Protein AF-A0A662F0J3-F1 (afdb_monomer_lite)

pLDDT: mean 96.79, std 1.93, range [88.62, 98.62]

Structure (mmCIF, N/CA/C/O backbone):
data_AF-A0A662F0J3-F1
#
_entry.id   AF-A0A662F0J3-F1
#
loop_
_atom_site.group_PDB
_atom_site.id
_atom_site.type_symbol
_atom_site.label_atom_id
_atom_site.label_alt_id
_atom_site.label_comp_id
_atom_site.label_asym_id
_atom_site.label_entity_id
_atom_site.label_seq_id
_atom_site.pdbx_PDB_ins_code
_atom_site.Cartn_x
_atom_site.Cartn_y
_atom_site.Cartn_z
_atom_site.occupancy
_atom_site.B_iso_or_equiv
_atom_site.auth_seq_id
_atom_site.auth_comp_id
_atom_site.auth_asym_id
_atom_site.auth_atom_id
_atom_site.pdbx_PDB_model_num
ATOM 1 N N . MET A 1 1 ? -8.959 -11.652 -6.587 1.00 92.12 1 MET A N 1
ATOM 2 C CA . MET A 1 1 ? -7.476 -11.788 -6.484 1.00 92.12 1 MET A CA 1
ATOM 3 C C . MET A 1 1 ? -6.865 -12.795 -7.474 1.00 92.12 1 MET A C 1
ATOM 5 O O . MET A 1 1 ? -7.377 -13.895 -7.655 1.00 92.12 1 MET A O 1
ATOM 9 N N . LYS A 1 2 ? -5.737 -12.429 -8.099 1.00 93.38 2 LYS A N 1
ATOM 10 C CA . LYS A 1 2 ? -4.936 -13.215 -9.060 1.00 93.38 2 LYS A CA 1
ATOM 11 C C . LYS A 1 2 ? -4.034 -14.229 -8.343 1.00 93.38 2 LYS A C 1
ATOM 13 O O . LYS A 1 2 ? -3.375 -13.898 -7.362 1.00 93.38 2 LYS A O 1
ATOM 18 N N . LYS A 1 3 ? -3.950 -15.453 -8.878 1.00 92.69 3 LYS A N 1
ATOM 19 C CA . LYS A 1 3 ? -3.057 -16.509 -8.373 1.00 92.69 3 LYS A CA 1
ATOM 20 C C . LYS A 1 3 ? -1.584 -16.143 -8.597 1.00 92.69 3 LYS A C 1
ATOM 22 O O . LYS A 1 3 ? -1.213 -15.675 -9.673 1.00 92.69 3 LYS A O 1
ATOM 27 N N . VAL A 1 4 ? -0.743 -16.394 -7.595 1.00 94.38 4 VAL A N 1
ATOM 28 C CA . VAL A 1 4 ? 0.710 -16.195 -7.695 1.00 94.38 4 VAL A CA 1
ATOM 29 C C . VAL A 1 4 ? 1.332 -17.303 -8.546 1.00 94.38 4 VAL A C 1
ATOM 31 O O . VAL A 1 4 ? 1.194 -18.488 -8.245 1.00 94.38 4 VAL A O 1
ATOM 34 N N . GLU A 1 5 ? 2.049 -16.903 -9.592 1.00 96.44 5 GLU A N 1
ATOM 35 C CA . GLU A 1 5 ? 2.919 -17.772 -10.387 1.00 96.44 5 GLU A CA 1
ATOM 36 C C . GLU A 1 5 ? 4.377 -17.518 -9.999 1.00 96.44 5 GLU A C 1
ATOM 38 O O . GLU A 1 5 ? 4.773 -16.372 -9.782 1.00 96.44 5 GLU A O 1
ATOM 43 N N . TRP A 1 6 ? 5.197 -18.565 -9.938 1.00 96.25 6 TRP A N 1
ATOM 44 C CA . TRP A 1 6 ? 6.600 -18.471 -9.532 1.00 96.25 6 TRP A CA 1
ATOM 45 C C . TRP A 1 6 ? 7.530 -18.602 -10.739 1.00 96.25 6 TRP A C 1
ATOM 47 O O . TRP A 1 6 ? 7.386 -19.518 -11.541 1.00 96.25 6 TRP A O 1
ATOM 57 N N . VAL A 1 7 ? 8.507 -17.698 -10.857 1.00 94.50 7 VAL A N 1
ATOM 58 C CA . VAL A 1 7 ? 9.612 -17.828 -11.829 1.00 94.50 7 VAL A CA 1
ATOM 59 C C . VAL A 1 7 ? 10.769 -18.608 -11.208 1.00 94.50 7 VAL A C 1
ATOM 61 O O . VAL A 1 7 ? 11.464 -19.355 -11.886 1.00 94.50 7 VAL A O 1
ATOM 64 N N . THR A 1 8 ? 10.990 -18.416 -9.908 1.00 93.62 8 THR A N 1
ATOM 65 C CA . THR A 1 8 ? 11.916 -19.198 -9.081 1.00 93.62 8 THR A CA 1
ATOM 66 C C . THR A 1 8 ? 11.271 -19.426 -7.709 1.00 93.62 8 THR A C 1
ATOM 68 O O . THR A 1 8 ? 10.315 -18.717 -7.384 1.00 93.62 8 THR A O 1
ATOM 71 N N . PRO A 1 9 ? 11.802 -20.322 -6.853 1.00 93.25 9 PRO A N 1
ATOM 72 C CA . PRO A 1 9 ? 11.241 -20.559 -5.516 1.00 93.25 9 PRO A CA 1
ATOM 73 C C . PRO A 1 9 ? 11.133 -19.310 -4.622 1.00 93.25 9 PRO A C 1
ATOM 75 O O . PRO A 1 9 ? 10.375 -19.309 -3.664 1.00 93.25 9 PRO A O 1
ATOM 78 N N . ASN A 1 10 ? 11.877 -18.242 -4.938 1.00 90.25 10 ASN A N 1
ATOM 79 C CA . ASN A 1 10 ? 11.946 -17.010 -4.145 1.00 90.25 10 ASN A CA 1
ATOM 80 C C . ASN A 1 10 ? 11.453 -15.764 -4.903 1.00 90.25 10 ASN A C 1
ATOM 82 O O . ASN A 1 10 ? 11.655 -14.639 -4.434 1.00 90.25 10 ASN A O 1
ATOM 86 N N . ARG A 1 11 ? 10.893 -15.934 -6.109 1.00 93.56 11 ARG A N 1
ATOM 87 C CA . ARG A 1 11 ? 10.494 -14.814 -6.968 1.00 93.56 11 ARG A CA 1
ATOM 88 C C . ARG A 1 11 ? 9.247 -15.130 -7.778 1.00 93.56 11 ARG A C 1
ATOM 90 O O . ARG A 1 11 ? 9.282 -15.966 -8.686 1.00 93.56 11 ARG A O 1
ATOM 97 N N . MET A 1 12 ? 8.176 -14.403 -7.490 1.00 96.25 12 MET A N 1
ATOM 98 C CA . MET A 1 12 ? 6.957 -14.443 -8.278 1.00 96.25 12 MET A CA 1
ATOM 99 C C . MET A 1 12 ? 7.170 -13.847 -9.672 1.00 96.25 12 MET A C 1
ATOM 101 O O . MET A 1 12 ? 8.050 -13.012 -9.905 1.00 96.25 12 MET A O 1
ATOM 105 N N . LYS A 1 13 ? 6.314 -14.242 -10.604 1.00 96.25 13 LYS A N 1
ATOM 106 C CA . LYS A 1 13 ? 6.149 -13.576 -11.887 1.00 96.25 13 LYS A CA 1
ATOM 107 C C . LYS A 1 13 ? 5.345 -12.298 -11.662 1.00 96.25 13 LYS A C 1
ATOM 109 O O . LYS A 1 13 ? 4.189 -12.349 -11.260 1.00 96.25 13 LYS A O 1
ATOM 114 N N . PHE A 1 14 ? 5.974 -11.151 -11.902 1.00 97.38 14 PHE A N 1
ATOM 1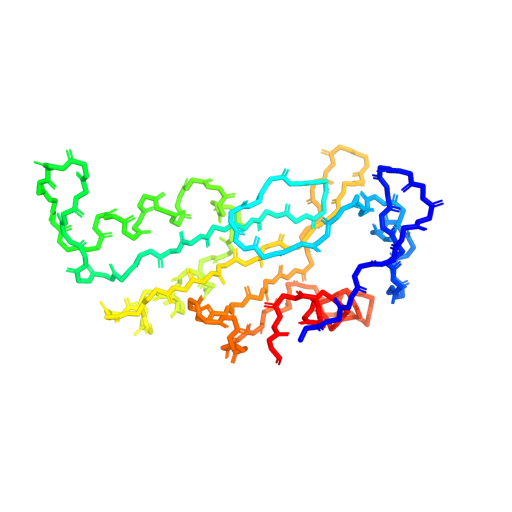15 C CA . PHE A 1 14 ? 5.347 -9.836 -11.783 1.00 97.38 14 PHE A CA 1
ATOM 116 C C . PHE A 1 14 ? 5.584 -9.030 -13.064 1.00 97.38 14 PHE A C 1
ATOM 118 O O . PHE A 1 14 ? 6.732 -8.825 -13.470 1.00 97.38 14 PHE A O 1
ATOM 125 N N . GLU A 1 15 ? 4.507 -8.581 -13.708 1.00 95.81 15 GLU A N 1
ATOM 126 C CA . GLU A 1 15 ? 4.533 -8.052 -15.077 1.00 95.81 15 GLU A CA 1
ATOM 127 C C . GLU A 1 15 ? 3.966 -6.628 -15.147 1.00 95.81 15 GLU A C 1
ATOM 129 O O . GLU A 1 15 ? 2.831 -6.403 -15.549 1.00 95.81 15 GLU A O 1
ATOM 134 N N . SER A 1 16 ? 4.789 -5.641 -14.783 1.00 97.69 16 SER A N 1
ATOM 135 C CA . SER A 1 16 ? 4.521 -4.218 -15.052 1.00 97.69 16 SER A CA 1
ATOM 136 C C . SER A 1 16 ? 5.441 -3.657 -16.145 1.00 97.69 16 SER A C 1
ATOM 138 O O . SER A 1 16 ? 6.416 -4.297 -16.553 1.00 97.69 16 SER A O 1
ATOM 140 N N . LEU A 1 17 ? 5.222 -2.408 -16.568 1.00 98.12 17 LEU A N 1
ATOM 141 C CA . LEU A 1 17 ? 6.131 -1.699 -17.483 1.00 98.12 17 LEU A CA 1
ATOM 142 C C . LEU A 1 17 ? 7.474 -1.321 -16.817 1.00 98.12 17 LEU A C 1
ATOM 144 O O . LEU A 1 17 ? 8.395 -0.837 -17.485 1.00 98.12 17 LEU A O 1
ATOM 148 N N . HIS A 1 18 ? 7.613 -1.502 -15.498 1.00 97.81 18 HIS A N 1
ATOM 149 C CA . HIS A 1 18 ? 8.785 -1.092 -14.729 1.00 97.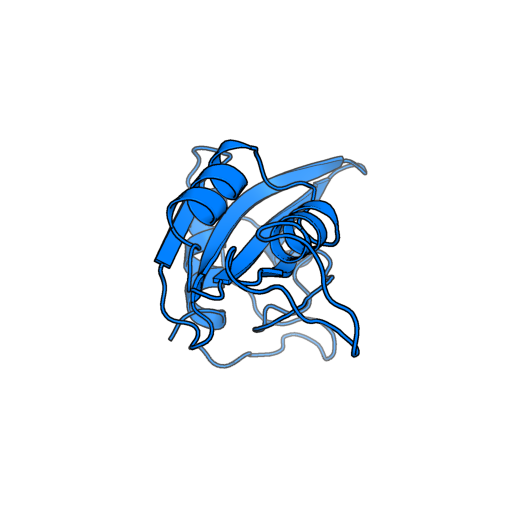81 18 HIS A CA 1
ATOM 150 C C . HIS A 1 18 ? 9.752 -2.258 -14.459 1.00 97.81 18 HIS A C 1
ATOM 152 O O . HIS A 1 18 ? 9.758 -2.867 -13.390 1.00 97.81 18 HIS A O 1
ATOM 158 N N . LYS A 1 19 ? 10.658 -2.521 -15.410 1.00 96.81 19 LYS A N 1
ATOM 159 C CA . LYS A 1 19 ? 11.606 -3.657 -15.370 1.00 96.81 19 LYS A CA 1
ATOM 160 C C . LYS A 1 19 ? 12.373 -3.812 -14.047 1.00 96.81 19 LYS A C 1
ATOM 162 O O . LYS A 1 19 ? 12.502 -4.927 -13.547 1.00 96.81 19 LYS A O 1
ATOM 167 N N . SER A 1 20 ? 12.862 -2.717 -13.456 1.00 96.69 20 SER A N 1
ATOM 168 C CA . SER A 1 20 ? 13.602 -2.779 -12.183 1.00 96.69 20 SER A CA 1
ATOM 169 C C . SER A 1 20 ? 12.726 -3.196 -11.004 1.00 96.69 20 SER A C 1
ATOM 171 O O . SER A 1 20 ? 13.218 -3.869 -10.107 1.00 96.69 20 SER A O 1
ATOM 173 N N . PHE A 1 21 ? 11.442 -2.826 -11.024 1.00 97.69 21 PHE A N 1
ATOM 174 C CA . PHE A 1 21 ? 10.492 -3.214 -9.981 1.00 97.69 21 PHE A CA 1
ATOM 175 C C . PHE A 1 21 ? 10.207 -4.709 -10.127 1.00 97.69 21 PHE A C 1
ATOM 177 O O . PHE A 1 21 ? 10.498 -5.464 -9.209 1.00 97.69 21 PHE A O 1
ATOM 184 N N . ASN A 1 22 ? 9.829 -5.155 -11.334 1.00 97.50 22 ASN A N 1
ATOM 185 C CA . ASN A 1 22 ? 9.585 -6.571 -11.645 1.00 97.50 22 ASN A CA 1
ATOM 186 C C . ASN A 1 22 ? 10.762 -7.480 -11.246 1.00 97.50 22 ASN A C 1
ATOM 188 O O . ASN A 1 22 ? 10.564 -8.588 -10.757 1.00 97.50 22 ASN A O 1
ATOM 192 N N . LYS A 1 23 ? 12.009 -7.030 -11.456 1.00 96.25 23 LYS A N 1
ATOM 193 C CA . LYS A 1 23 ? 13.207 -7.792 -11.067 1.00 96.25 23 LYS A CA 1
ATOM 194 C C . LYS A 1 23 ? 13.361 -7.908 -9.544 1.00 96.25 23 LYS A C 1
ATOM 196 O O . LYS A 1 23 ? 13.869 -8.923 -9.078 1.00 96.25 23 LYS A O 1
ATOM 201 N N . GLN A 1 24 ? 12.978 -6.874 -8.795 1.00 96.94 24 GLN A N 1
ATOM 202 C CA . GLN A 1 24 ? 13.131 -6.807 -7.339 1.00 96.94 24 GLN A CA 1
ATOM 203 C C . GLN A 1 24 ? 11.951 -7.420 -6.576 1.00 96.94 24 GLN A C 1
ATOM 205 O O . GLN A 1 24 ? 12.125 -7.780 -5.412 1.00 96.94 24 GLN A O 1
ATOM 210 N N . THR A 1 25 ? 10.776 -7.550 -7.191 1.00 97.62 25 THR A N 1
ATOM 211 C CA . THR A 1 25 ? 9.586 -8.123 -6.553 1.00 97.62 25 THR A CA 1
ATOM 212 C C . THR A 1 25 ? 9.786 -9.603 -6.252 1.00 97.62 25 THR A C 1
ATOM 214 O O . THR A 1 25 ? 9.951 -10.403 -7.167 1.00 97.62 25 THR A O 1
ATOM 217 N N . LYS A 1 26 ? 9.763 -9.969 -4.965 1.00 96.06 26 LYS A N 1
ATOM 218 C CA . LYS A 1 26 ? 9.838 -11.369 -4.515 1.00 96.06 26 LYS A CA 1
ATOM 219 C C . LYS A 1 26 ? 8.458 -12.009 -4.424 1.00 96.06 26 LYS A C 1
ATOM 221 O O . LYS A 1 26 ? 8.233 -13.059 -5.010 1.00 96.06 26 LYS A O 1
ATOM 226 N N . CYS A 1 27 ? 7.553 -11.357 -3.706 1.00 95.62 27 CYS A N 1
ATOM 227 C CA . CYS A 1 27 ? 6.171 -11.769 -3.519 1.00 95.62 27 CYS A CA 1
ATOM 228 C C . CYS A 1 27 ? 5.337 -10.517 -3.225 1.00 95.62 27 CYS A C 1
ATOM 230 O O . CYS A 1 27 ? 5.815 -9.612 -2.538 1.00 95.62 27 CYS A O 1
ATOM 232 N N . ILE A 1 28 ? 4.126 -10.475 -3.766 1.00 96.44 28 ILE A N 1
ATOM 233 C CA . ILE A 1 28 ? 3.063 -9.540 -3.421 1.00 96.44 28 ILE A CA 1
ATOM 234 C C . ILE A 1 28 ? 1.932 -10.417 -2.895 1.00 96.44 28 ILE A C 1
ATOM 236 O O . ILE A 1 28 ? 1.467 -11.303 -3.612 1.00 96.44 28 ILE A O 1
ATOM 240 N N . SER A 1 29 ? 1.533 -10.196 -1.649 1.00 94.62 29 SER A N 1
ATOM 241 C CA . SER A 1 29 ? 0.449 -10.929 -0.993 1.00 94.62 29 SER A CA 1
ATOM 242 C C . SER A 1 29 ? -0.481 -9.946 -0.279 1.00 94.62 29 SER A C 1
ATOM 244 O O . SER A 1 29 ? -0.373 -8.733 -0.471 1.00 94.62 29 SER A O 1
ATOM 246 N N . VAL A 1 30 ? -1.367 -10.456 0.567 1.00 95.62 30 VAL A N 1
ATOM 247 C CA . VAL A 1 30 ? -2.225 -9.678 1.462 1.00 95.62 30 VAL A CA 1
ATOM 248 C C . VAL A 1 30 ? -1.656 -9.578 2.882 1.00 95.62 30 VAL A C 1
ATOM 250 O O . VAL A 1 30 ? -0.770 -10.342 3.269 1.00 95.62 30 VAL A O 1
ATOM 253 N N . GLY A 1 31 ? -2.169 -8.624 3.662 1.00 92.50 31 GLY A N 1
ATOM 254 C CA . GLY A 1 31 ? -1.853 -8.450 5.084 1.00 92.50 31 GLY A CA 1
ATOM 255 C C . GLY A 1 31 ? -0.534 -7.720 5.352 1.00 92.50 31 GLY A C 1
ATOM 256 O O . GLY A 1 31 ? -0.011 -7.033 4.472 1.00 92.50 31 GLY A O 1
ATOM 257 N N . ASN A 1 32 ? 0.002 -7.852 6.571 1.00 94.62 32 ASN A N 1
ATOM 258 C CA . ASN A 1 32 ? 1.242 -7.187 6.992 1.00 94.62 32 ASN A CA 1
ATOM 259 C C . ASN A 1 32 ? 2.458 -7.749 6.247 1.00 94.62 32 ASN A C 1
ATOM 261 O O . ASN A 1 32 ? 2.760 -8.937 6.357 1.00 94.62 32 ASN A O 1
ATOM 265 N N . GLN A 1 33 ? 3.185 -6.902 5.516 1.00 94.62 33 GLN A N 1
ATOM 266 C CA . GLN A 1 33 ? 4.356 -7.324 4.745 1.00 94.62 33 GLN A CA 1
ATOM 267 C C . GLN A 1 33 ? 5.515 -6.349 4.889 1.00 94.62 33 GLN A C 1
ATOM 269 O O . GLN A 1 33 ? 5.346 -5.131 4.870 1.00 94.62 33 GLN A O 1
ATOM 274 N N . ILE A 1 34 ? 6.721 -6.912 4.937 1.00 95.56 34 ILE A N 1
ATOM 275 C CA . ILE A 1 34 ? 7.974 -6.194 4.728 1.00 95.56 34 ILE A CA 1
ATOM 276 C C . ILE A 1 34 ? 8.740 -6.942 3.641 1.00 95.56 34 ILE A C 1
ATOM 278 O O . ILE A 1 34 ? 9.339 -7.988 3.884 1.00 95.56 34 ILE A O 1
ATOM 282 N N . ALA A 1 35 ? 8.696 -6.418 2.420 1.00 94.50 35 ALA A N 1
ATOM 283 C CA . ALA A 1 35 ? 9.340 -7.012 1.257 1.00 94.50 35 ALA A CA 1
ATOM 284 C C . ALA A 1 35 ? 10.232 -5.996 0.527 1.00 94.50 35 ALA A C 1
ATOM 286 O O . ALA A 1 35 ? 10.317 -4.817 0.866 1.00 94.50 35 ALA A O 1
ATOM 287 N N . SER A 1 36 ? 10.921 -6.462 -0.514 1.00 94.69 36 SER A N 1
ATOM 288 C CA . SER A 1 36 ? 11.844 -5.650 -1.316 1.00 94.69 36 SER A CA 1
ATOM 289 C C . SER A 1 36 ? 11.161 -4.556 -2.139 1.00 94.69 36 SER A C 1
ATOM 291 O O . SER A 1 36 ? 11.829 -3.592 -2.510 1.00 94.69 36 SER A O 1
ATOM 293 N N . THR A 1 37 ? 9.867 -4.707 -2.441 1.00 97.81 37 THR A N 1
ATOM 294 C CA . THR A 1 37 ? 9.110 -3.769 -3.288 1.00 97.81 37 THR A CA 1
ATOM 295 C C . THR A 1 37 ? 7.763 -3.330 -2.718 1.00 97.81 37 THR A C 1
ATOM 297 O O . THR A 1 37 ? 7.081 -2.500 -3.320 1.00 97.81 37 THR A O 1
ATOM 300 N N . VAL A 1 38 ? 7.365 -3.888 -1.576 1.00 97.88 38 VAL A N 1
ATOM 301 C CA . VAL A 1 38 ? 6.131 -3.536 -0.876 1.00 97.88 38 VAL A CA 1
ATOM 302 C C . VAL A 1 38 ? 6.375 -3.560 0.626 1.00 97.88 38 VAL A C 1
ATOM 304 O O . VAL A 1 38 ? 7.078 -4.433 1.134 1.00 97.88 38 VAL A O 1
ATOM 307 N N . VAL A 1 39 ? 5.802 -2.590 1.325 1.00 98.00 39 VAL A N 1
ATOM 308 C CA . VAL A 1 39 ? 5.503 -2.716 2.751 1.00 98.00 39 VAL A CA 1
ATOM 309 C C . VAL A 1 39 ? 4.011 -2.510 2.927 1.00 98.00 39 VAL A C 1
ATOM 311 O O . VAL A 1 39 ? 3.430 -1.678 2.231 1.00 98.00 39 VAL A O 1
ATOM 314 N N . SER A 1 40 ? 3.389 -3.254 3.827 1.00 98.00 40 SER A N 1
ATOM 315 C CA . SER A 1 40 ? 1.973 -3.086 4.124 1.00 98.00 40 SER A CA 1
ATOM 316 C C . SER A 1 40 ? 1.669 -3.328 5.584 1.00 98.00 40 SER A C 1
ATOM 318 O O . SER A 1 40 ? 2.355 -4.111 6.243 1.00 98.00 40 SER A O 1
ATOM 320 N N . SER A 1 41 ? 0.643 -2.638 6.073 1.00 98.00 41 SER A N 1
ATOM 321 C CA . SER A 1 41 ? 0.143 -2.791 7.433 1.00 98.00 41 SER A CA 1
ATOM 322 C C . SER A 1 41 ? -1.376 -2.727 7.456 1.00 98.00 41 SER A C 1
ATOM 324 O O . SER A 1 41 ? -1.955 -1.891 6.756 1.00 98.00 41 SER A O 1
ATOM 326 N N . TYR A 1 42 ? -1.998 -3.556 8.292 1.00 98.12 42 TYR A N 1
ATOM 327 C CA . TYR A 1 42 ? -3.314 -3.263 8.847 1.00 98.12 42 TYR A CA 1
ATOM 328 C C . TYR A 1 42 ? -3.219 -1.973 9.657 1.00 98.12 42 TYR A C 1
ATOM 330 O O . TYR A 1 42 ? -2.247 -1.766 10.389 1.00 98.12 42 TYR A O 1
ATOM 338 N N . ILE A 1 43 ? -4.209 -1.112 9.475 1.00 98.38 43 ILE A N 1
ATOM 339 C CA . ILE A 1 43 ? -4.374 0.156 10.163 1.00 98.38 43 ILE A CA 1
ATOM 340 C C . ILE A 1 43 ? -5.713 0.092 10.871 1.00 98.38 43 ILE A C 1
ATOM 342 O O . ILE A 1 43 ? -6.755 -0.034 10.218 1.00 98.38 43 ILE A O 1
ATOM 346 N N . ARG A 1 44 ? -5.670 0.145 12.198 1.00 98.38 44 ARG A N 1
ATOM 347 C CA . ARG A 1 44 ? -6.862 0.029 13.029 1.00 98.38 44 ARG A CA 1
ATOM 348 C C . ARG A 1 44 ? -7.802 1.227 12.871 1.00 98.38 44 ARG A C 1
ATOM 350 O O . ARG A 1 44 ? -7.351 2.326 12.510 1.00 98.38 44 ARG A O 1
ATOM 357 N N . PRO A 1 45 ? -9.101 1.039 13.162 1.00 98.31 45 PRO A N 1
ATOM 358 C CA . PRO A 1 45 ? -10.041 2.136 13.285 1.00 98.31 45 PRO A CA 1
ATOM 359 C C . PRO A 1 45 ? -9.576 3.175 14.307 1.00 98.31 45 PRO A C 1
ATOM 361 O O . PRO A 1 45 ? -8.968 2.840 15.322 1.00 98.31 45 PRO A O 1
ATOM 364 N N . TYR A 1 46 ? -9.938 4.436 14.090 1.00 98.44 46 TYR A N 1
ATOM 365 C CA . TYR A 1 46 ? -9.718 5.503 15.068 1.00 98.44 46 TYR A CA 1
ATOM 366 C C . TYR A 1 46 ? -10.403 5.193 16.410 1.00 98.44 46 TYR A C 1
ATOM 368 O O . TYR A 1 46 ? -9.842 5.459 17.469 1.00 98.44 46 TYR A O 1
ATOM 376 N N . SER A 1 47 ? -11.598 4.597 16.367 1.00 98.25 47 SER A N 1
ATOM 377 C CA . SER A 1 47 ? -12.384 4.232 17.549 1.00 98.25 47 SER A CA 1
ATOM 378 C C . SER A 1 47 ? -11.812 3.053 18.347 1.00 98.25 47 SER A C 1
ATOM 380 O O . SER A 1 47 ? -12.329 2.737 19.418 1.00 98.25 47 SER A O 1
ATOM 382 N N . GLU A 1 48 ? -10.801 2.345 17.832 1.00 98.19 48 GLU A N 1
ATOM 383 C CA . GLU A 1 48 ? -10.201 1.222 18.548 1.00 98.19 48 GLU A CA 1
ATOM 384 C C . GLU A 1 48 ? -9.299 1.738 19.673 1.00 98.19 48 GLU A C 1
ATOM 386 O O . GLU A 1 48 ? -8.342 2.480 19.447 1.00 98.19 48 GLU A O 1
ATOM 391 N N . THR A 1 49 ? -9.616 1.336 20.903 1.00 98.31 49 THR A N 1
ATOM 392 C CA . THR A 1 49 ? -8.962 1.827 22.125 1.00 98.31 49 THR A CA 1
ATOM 393 C C . THR A 1 49 ? -8.329 0.717 22.954 1.00 98.31 49 THR A C 1
ATOM 395 O O . THR A 1 49 ? -7.615 1.009 23.907 1.00 98.31 49 THR A O 1
ATOM 398 N N . GLU A 1 50 ? -8.540 -0.553 22.612 1.00 97.88 50 GLU A N 1
ATOM 399 C CA . GLU A 1 50 ? -8.059 -1.690 23.395 1.00 97.88 50 GLU A CA 1
ATOM 400 C C . GLU A 1 50 ? -7.083 -2.542 22.586 1.00 97.88 50 GLU A C 1
ATOM 402 O O . GLU A 1 50 ? -7.377 -2.961 21.473 1.00 97.88 50 GLU A O 1
ATOM 407 N N . CYS A 1 51 ? -5.905 -2.817 23.145 1.00 96.44 51 CYS A N 1
ATOM 408 C CA . CYS A 1 51 ? -4.920 -3.703 22.530 1.00 96.44 51 CYS A CA 1
ATOM 409 C C . CYS A 1 51 ? -4.098 -4.404 23.615 1.00 96.44 51 CYS A C 1
ATOM 411 O O . CYS A 1 51 ? -3.618 -3.758 24.545 1.00 96.44 51 CYS A O 1
ATOM 413 N N . ASN A 1 52 ? -3.930 -5.728 23.505 1.00 95.56 52 ASN A N 1
ATOM 414 C CA . ASN A 1 52 ? -3.146 -6.548 24.443 1.00 95.56 52 ASN A CA 1
ATOM 415 C C . ASN A 1 52 ? -3.522 -6.342 25.928 1.00 95.56 52 ASN A C 1
ATOM 417 O O . ASN A 1 52 ? -2.654 -6.310 26.798 1.00 95.56 52 ASN A O 1
ATOM 421 N N . GLY A 1 53 ? -4.817 -6.174 26.220 1.00 96.50 53 GLY A N 1
ATOM 422 C CA . GLY A 1 53 ? -5.325 -5.969 27.583 1.00 96.50 53 GLY A CA 1
ATOM 423 C C . GLY A 1 53 ? -5.098 -4.565 28.159 1.00 96.50 53 GLY A C 1
ATOM 424 O O . GLY A 1 53 ? -5.367 -4.346 29.337 1.00 96.50 53 GLY A O 1
ATOM 425 N N . GLN A 1 54 ? -4.615 -3.615 27.355 1.00 97.31 54 GLN A N 1
ATOM 426 C CA . GLN A 1 54 ? -4.440 -2.215 27.742 1.00 97.31 54 GLN A CA 1
ATOM 427 C C . GLN A 1 54 ? -5.431 -1.309 27.009 1.00 97.31 54 GLN A C 1
ATOM 429 O O . GLN A 1 54 ? -5.801 -1.586 25.866 1.00 97.31 54 GLN A O 1
ATOM 434 N N . LYS A 1 55 ? -5.832 -0.215 27.671 1.00 98.25 55 LYS A N 1
ATOM 435 C CA . LYS A 1 55 ? -6.671 0.853 27.110 1.00 98.25 55 LYS A CA 1
ATOM 436 C C . LYS A 1 55 ? -5.820 2.054 26.713 1.00 98.25 55 LYS A C 1
ATOM 438 O O . LYS A 1 55 ? -4.958 2.483 27.476 1.00 98.25 55 LYS A O 1
ATOM 443 N N . PHE A 1 56 ? -6.124 2.626 25.558 1.00 98.19 56 PHE A N 1
ATOM 444 C CA . PHE A 1 56 ? -5.476 3.791 24.970 1.00 98.19 56 PHE A CA 1
ATOM 445 C C . PHE A 1 56 ? -6.527 4.827 24.545 1.00 98.19 56 PHE A C 1
ATOM 447 O O . PHE A 1 56 ? -7.687 4.468 24.338 1.00 98.19 56 PHE A O 1
ATOM 454 N N . PRO A 1 57 ? -6.154 6.110 24.394 1.00 98.38 57 PRO A N 1
ATOM 455 C CA . PRO A 1 57 ? -7.034 7.106 23.787 1.00 98.38 57 PRO A CA 1
ATOM 456 C C . PRO A 1 57 ? -7.423 6.734 22.350 1.00 98.38 57 PRO A C 1
ATOM 458 O O . PRO A 1 57 ? -6.647 6.083 21.646 1.00 98.38 57 PRO A O 1
ATOM 461 N N . GLU A 1 58 ? -8.589 7.199 21.893 1.00 98.12 58 GLU A N 1
ATOM 462 C CA . GLU A 1 58 ? -8.983 7.066 20.485 1.00 98.12 58 GLU A CA 1
ATOM 463 C C . GLU A 1 58 ? -7.902 7.641 19.556 1.00 98.12 58 GLU A C 1
ATOM 465 O O . GLU A 1 58 ? -7.243 8.641 19.856 1.00 98.12 58 GLU A O 1
ATOM 470 N N . GLY A 1 59 ? -7.681 6.966 18.432 1.00 97.81 59 GLY A N 1
ATOM 471 C CA . GLY A 1 59 ? -6.666 7.316 17.443 1.00 97.81 59 GLY A CA 1
ATOM 472 C C . GLY A 1 59 ? -5.232 6.935 17.811 1.00 97.81 59 GLY A C 1
ATOM 473 O O . GLY A 1 59 ? -4.400 6.847 16.912 1.00 97.81 59 GLY A O 1
ATOM 474 N N . TYR A 1 60 ? -4.918 6.644 19.080 1.00 98.19 60 TYR A N 1
ATOM 475 C CA . TYR A 1 60 ? -3.553 6.279 19.484 1.00 98.19 60 TYR A CA 1
ATOM 476 C C . TYR A 1 60 ? -3.054 5.037 18.732 1.00 98.19 60 TYR A C 1
ATOM 478 O O . TYR A 1 60 ? -1.969 5.041 18.153 1.00 98.19 60 TYR A O 1
ATOM 486 N N . LEU A 1 61 ? -3.880 3.989 18.694 1.00 98.25 61 LEU A N 1
ATOM 487 C CA . LEU A 1 61 ? -3.557 2.724 18.037 1.00 98.25 61 LEU A CA 1
ATOM 488 C C . LEU A 1 61 ? -3.403 2.884 16.516 1.00 98.25 61 LEU A C 1
ATOM 490 O O . LEU A 1 61 ? -2.436 2.382 15.941 1.00 98.25 61 LEU A O 1
ATOM 494 N N . GLN A 1 62 ? -4.292 3.657 15.889 1.00 98.12 62 GLN A N 1
ATOM 495 C CA . GLN A 1 62 ? -4.207 3.999 14.469 1.00 98.12 62 GLN A CA 1
ATOM 496 C C . GLN A 1 62 ? -2.905 4.753 14.140 1.00 98.12 62 GLN A C 1
ATOM 498 O O . GLN A 1 62 ? -2.235 4.441 13.153 1.00 98.12 62 GLN A O 1
ATOM 503 N N . GLU A 1 63 ? -2.500 5.714 14.974 1.00 97.88 63 GLU A N 1
ATOM 504 C CA . GLU A 1 63 ? -1.244 6.445 14.785 1.00 97.88 63 GLU A CA 1
ATOM 505 C C . GLU A 1 63 ? -0.012 5.557 14.969 1.00 97.88 63 GLU A C 1
ATOM 507 O O . GLU A 1 63 ? 0.970 5.719 14.238 1.00 97.88 63 GLU A O 1
ATOM 512 N N . CYS A 1 64 ? -0.042 4.598 15.897 1.00 97.12 64 CYS A N 1
ATOM 513 C CA . CYS A 1 64 ? 1.023 3.604 16.014 1.00 97.12 64 CYS A CA 1
ATOM 514 C C . CYS A 1 64 ? 1.189 2.817 14.707 1.00 97.12 64 CYS A C 1
ATOM 516 O O . CYS A 1 64 ? 2.312 2.681 14.211 1.00 97.12 64 CYS A O 1
ATOM 518 N N . ASP A 1 65 ? 0.084 2.364 14.113 1.00 97.38 65 ASP A N 1
ATOM 519 C CA . ASP A 1 65 ? 0.106 1.594 12.867 1.00 97.38 65 ASP A CA 1
ATOM 520 C C . ASP A 1 65 ? 0.647 2.439 11.695 1.00 97.38 65 ASP A C 1
ATOM 522 O O . ASP A 1 65 ? 1.538 2.005 10.953 1.00 97.38 65 ASP A O 1
ATOM 526 N N . LEU A 1 66 ? 0.184 3.691 11.572 1.00 97.19 66 LEU A N 1
ATOM 527 C CA . LEU A 1 66 ? 0.600 4.640 10.527 1.00 97.19 66 LEU A CA 1
ATOM 528 C C . LEU A 1 66 ? 2.069 5.087 10.637 1.00 97.19 66 LEU A C 1
ATOM 530 O O . LEU A 1 66 ? 2.648 5.553 9.646 1.00 97.19 66 LEU A O 1
ATOM 534 N N . ASN A 1 67 ? 2.679 4.975 11.818 1.00 95.19 67 ASN A N 1
ATOM 535 C CA . ASN A 1 67 ? 4.044 5.439 12.087 1.00 95.19 67 ASN A CA 1
ATOM 536 C C . ASN A 1 67 ? 5.067 4.305 12.265 1.00 95.19 67 ASN A C 1
ATOM 538 O O . ASN A 1 67 ? 6.242 4.582 12.516 1.00 95.19 67 ASN A O 1
ATOM 542 N N . TRP A 1 68 ? 4.665 3.047 12.048 1.00 91.81 68 TRP A N 1
ATOM 543 C CA . TRP A 1 68 ? 5.564 1.892 12.101 1.00 91.81 68 TRP A CA 1
ATOM 544 C C . TRP A 1 68 ? 5.994 1.398 10.709 1.00 91.81 68 TRP A C 1
ATOM 546 O O . TRP A 1 68 ? 6.933 1.941 10.121 1.00 91.81 68 TRP A O 1
ATOM 556 N N . ILE A 1 69 ? 5.327 0.377 10.158 1.00 88.62 69 ILE A N 1
ATOM 557 C CA . ILE A 1 69 ? 5.721 -0.278 8.894 1.00 88.62 69 ILE A CA 1
ATOM 558 C C . ILE A 1 69 ? 5.529 0.655 7.693 1.00 88.62 69 ILE A C 1
ATOM 560 O O . ILE A 1 69 ? 6.367 0.715 6.791 1.00 88.62 69 ILE A O 1
ATOM 564 N N . VAL A 1 70 ? 4.438 1.418 7.695 1.00 91.62 70 VAL A N 1
ATOM 565 C CA . VAL A 1 70 ? 4.036 2.309 6.596 1.00 91.62 70 VAL A CA 1
ATOM 566 C C . VAL A 1 70 ? 4.401 3.772 6.860 1.00 91.62 70 VAL A C 1
ATOM 568 O O . VAL A 1 70 ? 3.843 4.677 6.244 1.00 91.62 70 VAL A O 1
ATOM 571 N N . LYS A 1 71 ? 5.374 4.027 7.746 1.00 94.31 71 LYS A N 1
ATOM 572 C CA . LYS A 1 71 ? 5.769 5.385 8.155 1.00 94.31 71 LYS A CA 1
ATOM 573 C C . LYS A 1 71 ? 6.141 6.311 6.995 1.00 94.31 71 LYS A C 1
ATOM 575 O O . LYS A 1 71 ? 5.904 7.512 7.095 1.00 94.31 71 LYS A O 1
ATOM 580 N N . ASP A 1 72 ? 6.663 5.739 5.906 1.00 95.38 72 ASP A N 1
ATOM 581 C CA . ASP A 1 72 ? 7.080 6.441 4.684 1.00 95.38 72 ASP A CA 1
ATOM 582 C C . ASP A 1 72 ? 5.894 6.866 3.790 1.00 95.38 72 ASP A C 1
ATOM 584 O O . ASP A 1 72 ? 6.104 7.447 2.722 1.00 95.38 72 ASP A O 1
ATOM 588 N N . ALA A 1 73 ? 4.650 6.551 4.172 1.00 96.62 73 ALA A N 1
ATOM 589 C CA . ALA A 1 73 ? 3.464 7.040 3.481 1.00 96.62 73 ALA A CA 1
ATOM 590 C C . ALA A 1 73 ? 3.420 8.581 3.533 1.00 96.62 73 ALA A C 1
ATOM 592 O O . ALA A 1 73 ? 3.597 9.155 4.612 1.00 96.62 73 ALA A O 1
ATOM 593 N N . PRO A 1 74 ? 3.156 9.269 2.409 1.00 96.56 74 PRO A N 1
ATOM 594 C CA . PRO A 1 74 ? 2.941 10.712 2.412 1.00 96.56 74 PRO A CA 1
ATOM 595 C C . PRO A 1 74 ? 1.784 11.127 3.329 1.00 96.56 74 PRO A C 1
ATOM 597 O O . PRO A 1 74 ? 0.816 10.380 3.469 1.00 96.56 74 PRO A O 1
ATOM 600 N N . GLY A 1 75 ? 1.857 12.344 3.884 1.00 97.25 75 GLY A N 1
ATOM 601 C CA . GLY A 1 75 ? 0.844 12.896 4.797 1.00 97.25 75 GLY A CA 1
ATOM 602 C C . GLY A 1 75 ? -0.581 12.746 4.268 1.00 97.25 75 GLY A C 1
ATOM 603 O O . GLY A 1 75 ? -1.387 12.100 4.918 1.00 97.25 75 GLY A O 1
ATOM 604 N N . TYR A 1 76 ? -0.834 13.154 3.021 1.00 97.69 76 TYR A N 1
ATOM 605 C CA . TYR A 1 76 ? -2.163 13.061 2.400 1.00 97.69 76 TYR A CA 1
ATOM 606 C C . TYR A 1 76 ? -2.730 11.631 2.295 1.00 97.69 76 TYR A C 1
ATOM 608 O O . TYR A 1 76 ? -3.941 11.453 2.228 1.00 97.69 76 TYR A O 1
ATOM 616 N N . VAL A 1 77 ? -1.880 10.596 2.271 1.00 98.19 77 VAL A N 1
ATOM 617 C CA . VAL A 1 77 ? -2.341 9.196 2.309 1.00 98.19 77 VAL A CA 1
ATOM 618 C C . VAL A 1 77 ? -2.770 8.822 3.725 1.00 98.19 77 VAL A C 1
ATOM 620 O O . VAL A 1 77 ? -3.782 8.150 3.906 1.00 98.19 77 VAL A O 1
ATOM 623 N N . LYS A 1 78 ? -2.008 9.267 4.731 1.00 98.19 78 LYS A N 1
ATOM 624 C CA . LYS A 1 78 ? -2.350 9.075 6.145 1.00 98.19 78 LYS A CA 1
ATOM 625 C C . LYS A 1 78 ? -3.611 9.859 6.512 1.00 98.19 78 LYS A C 1
ATOM 627 O O . LYS A 1 78 ? -4.470 9.322 7.197 1.00 98.19 78 LYS A O 1
ATOM 632 N N . ASP A 1 79 ? -3.750 11.078 6.003 1.00 98.00 79 ASP A N 1
ATOM 633 C CA . ASP A 1 79 ? -4.912 11.938 6.235 1.00 98.00 79 ASP A CA 1
ATOM 634 C C . ASP A 1 79 ? -6.183 11.312 5.661 1.00 98.00 79 ASP A C 1
ATOM 636 O O . ASP A 1 79 ? -7.178 11.215 6.370 1.00 98.00 79 ASP A O 1
ATOM 640 N N . TYR A 1 80 ? -6.116 10.731 4.455 1.00 98.38 80 TYR A N 1
ATOM 641 C CA . TYR A 1 80 ? -7.233 9.951 3.915 1.00 98.38 80 TYR A CA 1
ATOM 642 C C . TYR A 1 80 ? -7.671 8.827 4.867 1.00 98.38 80 TYR A C 1
ATOM 644 O O . TYR A 1 80 ? -8.865 8.623 5.080 1.00 98.38 80 TYR A O 1
ATOM 652 N N . ILE A 1 81 ? -6.720 8.099 5.462 1.00 97.94 81 ILE A N 1
ATOM 653 C CA . ILE A 1 81 ? -7.031 7.035 6.426 1.00 97.94 81 ILE A CA 1
ATOM 654 C C . ILE A 1 81 ? -7.664 7.607 7.693 1.00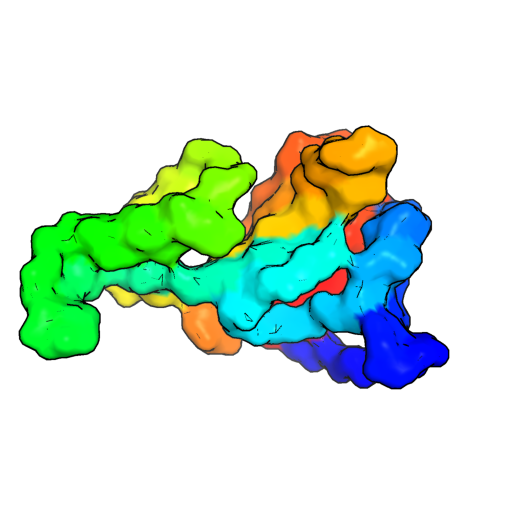 97.94 81 ILE A C 1
ATOM 656 O O . ILE A 1 81 ? -8.665 7.066 8.147 1.00 97.94 81 ILE A O 1
ATOM 660 N N . ARG A 1 82 ? -7.140 8.706 8.237 1.00 97.44 82 ARG A N 1
ATOM 661 C CA . ARG A 1 82 ? -7.705 9.359 9.431 1.00 97.44 82 ARG A CA 1
ATOM 662 C C . ARG A 1 82 ? -9.142 9.818 9.198 1.00 97.44 82 ARG A C 1
ATOM 664 O O . ARG A 1 82 ? -10.014 9.571 10.025 1.00 97.44 82 ARG A O 1
ATOM 671 N N . GLU A 1 83 ? -9.398 10.438 8.051 1.00 97.69 83 GLU A N 1
ATOM 672 C CA . GLU A 1 83 ? -10.712 10.972 7.686 1.00 97.69 83 GLU A CA 1
ATOM 673 C C . GLU A 1 83 ? -11.751 9.869 7.440 1.00 97.69 83 GLU A C 1
ATOM 675 O O . GLU A 1 83 ? -12.927 10.037 7.760 1.00 97.69 83 GLU A O 1
ATOM 680 N N . ASN A 1 84 ? -11.331 8.724 6.892 1.00 97.94 84 ASN A N 1
ATOM 681 C CA . ASN A 1 84 ? -12.244 7.660 6.454 1.00 97.94 84 ASN A CA 1
ATOM 682 C C . ASN A 1 84 ? -12.241 6.421 7.366 1.00 97.94 84 ASN A C 1
ATOM 684 O O . ASN A 1 84 ? -13.094 5.542 7.230 1.00 97.94 84 ASN A O 1
ATOM 688 N N . GLY A 1 85 ? -11.294 6.342 8.297 1.00 96.25 85 GLY A N 1
ATOM 689 C CA . GLY A 1 85 ? -11.005 5.181 9.136 1.00 96.25 85 GLY A CA 1
ATOM 690 C C . GLY A 1 85 ? -11.588 5.279 10.536 1.00 96.25 85 GLY A C 1
ATOM 691 O O . GLY A 1 85 ? -11.032 4.685 11.452 1.00 96.25 85 GLY A O 1
ATOM 692 N N . LYS A 1 86 ? -12.681 6.031 10.740 1.00 96.44 86 LYS A N 1
ATOM 693 C CA . LYS A 1 86 ? -13.263 6.213 12.081 1.00 96.44 86 LYS A CA 1
ATOM 694 C C . LYS A 1 86 ? -13.586 4.872 12.752 1.00 96.44 86 LYS A C 1
ATOM 696 O O . LYS A 1 86 ? -13.125 4.620 13.854 1.00 96.44 86 LYS A O 1
ATOM 701 N N . ASN A 1 87 ? -14.317 4.020 12.033 1.00 97.44 87 ASN A N 1
ATOM 702 C CA . ASN A 1 87 ? -14.797 2.709 12.489 1.00 97.44 87 ASN A CA 1
ATOM 703 C C . ASN A 1 87 ? -14.410 1.591 11.502 1.00 97.44 87 ASN A C 1
ATOM 705 O O . ASN A 1 87 ? -15.140 0.616 11.358 1.00 97.44 87 ASN A O 1
ATOM 709 N N . LYS A 1 88 ? -13.340 1.785 10.722 1.00 97.25 88 LYS A N 1
ATOM 710 C CA . LYS A 1 88 ? -12.952 0.870 9.644 1.00 97.25 88 LYS A CA 1
ATOM 711 C C . LYS A 1 88 ? -11.481 0.521 9.744 1.00 97.25 88 LYS A C 1
ATOM 713 O O . LYS A 1 88 ? -10.647 1.416 9.873 1.00 97.25 88 LYS A O 1
ATOM 718 N N . THR A 1 89 ? -11.195 -0.766 9.630 1.00 98.12 89 THR A N 1
ATOM 719 C CA . THR A 1 89 ? -9.841 -1.264 9.429 1.00 98.12 89 THR A CA 1
ATOM 720 C C . THR A 1 89 ? -9.479 -1.103 7.960 1.00 98.12 89 THR A C 1
ATOM 722 O O . THR A 1 89 ? -10.253 -1.466 7.071 1.00 98.12 89 THR A O 1
ATOM 725 N N . PHE A 1 90 ? -8.289 -0.579 7.696 1.00 98.50 90 PHE A N 1
ATOM 726 C CA . PHE A 1 90 ? -7.729 -0.536 6.350 1.00 98.50 90 PHE A CA 1
ATOM 727 C C . PHE A 1 90 ? -6.448 -1.352 6.269 1.00 98.50 90 PHE A C 1
ATOM 729 O O . PHE A 1 90 ? -5.778 -1.580 7.270 1.00 98.50 90 PHE A O 1
ATOM 736 N N . ILE A 1 91 ? -6.058 -1.728 5.056 1.00 98.50 91 ILE A N 1
ATOM 737 C CA . ILE A 1 91 ? -4.706 -2.195 4.765 1.00 98.50 91 ILE A CA 1
ATOM 738 C C . ILE A 1 91 ? -4.064 -1.189 3.822 1.00 98.50 91 ILE A C 1
ATOM 740 O O . ILE A 1 91 ? -4.557 -0.955 2.718 1.00 98.50 91 ILE A O 1
ATOM 744 N N . LEU A 1 92 ? -2.955 -0.593 4.256 1.00 98.62 92 LEU A N 1
ATOM 745 C CA . LEU A 1 92 ? -2.177 0.337 3.446 1.00 98.62 92 LEU A CA 1
ATOM 746 C C . LEU A 1 92 ? -0.977 -0.389 2.845 1.00 98.62 92 LEU A C 1
ATOM 748 O O . LEU A 1 92 ? -0.069 -0.779 3.571 1.00 98.62 92 LEU A O 1
ATOM 752 N N . TYR A 1 93 ? -0.939 -0.514 1.521 1.00 98.62 93 TYR A N 1
ATOM 753 C CA . TYR A 1 93 ? 0.192 -1.047 0.764 1.00 98.62 93 TYR A CA 1
ATOM 754 C C . TYR A 1 93 ? 1.006 0.103 0.175 1.00 98.62 93 TYR A C 1
ATOM 756 O O . TYR A 1 93 ? 0.484 0.882 -0.617 1.00 98.62 93 TYR A O 1
ATOM 764 N N . LEU A 1 94 ? 2.294 0.194 0.502 1.00 98.38 94 LEU A N 1
ATOM 765 C CA . LEU A 1 94 ? 3.231 1.153 -0.082 1.00 98.38 94 LEU A CA 1
ATOM 766 C C . LEU A 1 94 ? 4.185 0.461 -1.048 1.00 98.38 94 LEU A C 1
ATOM 768 O O . LEU A 1 94 ? 4.906 -0.464 -0.671 1.00 98.38 94 LEU A O 1
ATOM 772 N N . LEU A 1 95 ? 4.245 0.961 -2.280 1.00 98.44 95 LEU A N 1
ATOM 773 C CA . LEU A 1 95 ? 4.990 0.344 -3.372 1.00 98.44 95 LEU A CA 1
ATOM 774 C C . LEU A 1 95 ? 6.232 1.153 -3.715 1.00 98.44 95 LEU A C 1
ATOM 776 O O . LEU A 1 95 ? 6.168 2.363 -3.952 1.00 98.44 95 LEU A O 1
ATOM 780 N N . PHE A 1 96 ? 7.371 0.474 -3.779 1.00 98.06 96 PHE A N 1
ATOM 781 C CA . PHE A 1 96 ? 8.661 1.101 -4.033 1.00 98.06 96 PHE A CA 1
ATOM 782 C C . PHE A 1 96 ? 9.642 0.148 -4.711 1.00 98.06 96 PHE A C 1
ATOM 784 O O . PHE A 1 96 ? 9.413 -1.050 -4.813 1.00 98.06 96 PHE A O 1
ATOM 791 N N . HIS A 1 97 ? 10.772 0.678 -5.154 1.00 97.50 97 HIS A N 1
ATOM 792 C CA . HIS A 1 97 ? 11.954 -0.131 -5.440 1.00 97.50 97 HIS A CA 1
ATOM 793 C C . HIS A 1 97 ? 13.209 0.583 -4.9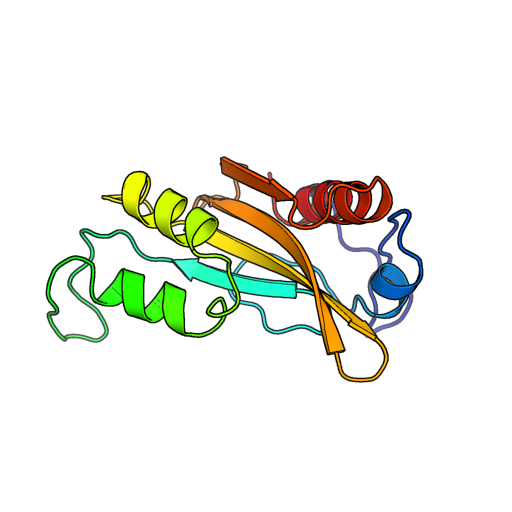46 1.00 97.50 97 HIS A C 1
ATOM 795 O O . HIS A 1 97 ? 13.172 1.767 -4.606 1.00 97.50 97 HIS A O 1
ATOM 801 N N . TRP A 1 98 ? 14.332 -0.126 -4.942 1.00 97.50 98 TRP A N 1
ATOM 802 C CA . TRP A 1 98 ? 15.630 0.440 -4.601 1.00 97.50 98 TRP A CA 1
ATOM 803 C C . TRP A 1 98 ? 16.448 0.732 -5.857 1.00 97.50 98 TRP A C 1
ATOM 805 O O . TRP A 1 98 ? 16.576 -0.112 -6.747 1.00 97.50 98 TRP A O 1
ATOM 815 N N . TYR A 1 99 ? 17.045 1.917 -5.925 1.00 96.25 99 TYR A N 1
ATOM 816 C CA . TYR A 1 99 ? 18.007 2.284 -6.961 1.00 96.25 99 TYR A CA 1
ATOM 817 C C . TYR A 1 99 ? 19.166 3.054 -6.337 1.00 96.25 99 TYR A C 1
ATOM 819 O O . TYR A 1 99 ? 18.952 4.097 -5.723 1.00 96.25 99 TYR A O 1
ATOM 827 N N . LYS A 1 100 ? 20.396 2.541 -6.481 1.00 95.31 100 LYS A N 1
ATOM 828 C CA . LYS A 1 100 ? 21.613 3.129 -5.885 1.00 95.31 100 LYS A CA 1
ATOM 829 C C . LYS A 1 100 ? 21.420 3.493 -4.397 1.00 95.31 100 LYS A C 1
ATOM 831 O O . LYS A 1 100 ? 21.653 4.631 -4.003 1.00 95.31 100 LYS A O 1
ATOM 836 N N . ASN A 1 101 ? 20.923 2.540 -3.601 1.00 93.50 101 ASN A N 1
ATOM 837 C CA . ASN A 1 101 ? 20.594 2.688 -2.170 1.00 93.50 101 ASN A CA 1
ATOM 838 C C . ASN A 1 101 ? 19.542 3.759 -1.826 1.00 93.50 101 ASN A C 1
ATOM 840 O O . ASN A 1 101 ? 19.354 4.086 -0.658 1.00 93.50 101 ASN A O 1
ATOM 844 N N . LYS A 1 102 ? 18.808 4.280 -2.814 1.00 95.88 102 LYS A N 1
ATOM 845 C CA . LYS A 1 102 ? 17.673 5.180 -2.596 1.00 95.88 102 LYS A CA 1
ATOM 846 C C . LYS A 1 102 ? 16.361 4.432 -2.803 1.00 95.88 102 LYS A C 1
ATOM 848 O O . LYS A 1 102 ? 16.187 3.758 -3.821 1.00 95.88 102 LYS A O 1
ATOM 853 N N . LYS A 1 103 ? 15.439 4.579 -1.851 1.00 95.75 103 LYS A N 1
ATOM 854 C CA . LYS A 1 103 ? 14.067 4.075 -1.951 1.00 95.75 103 LYS A CA 1
ATOM 855 C C . LYS A 1 103 ? 13.264 4.999 -2.864 1.00 95.75 103 LYS A C 1
ATOM 857 O O . LYS A 1 103 ? 13.119 6.188 -2.593 1.00 95.75 103 LYS A O 1
ATOM 862 N N . ILE A 1 104 ? 12.767 4.461 -3.969 1.00 96.81 104 ILE A N 1
ATOM 863 C CA . ILE A 1 104 ? 11.934 5.180 -4.930 1.00 96.81 104 ILE A CA 1
ATOM 864 C C . ILE A 1 104 ? 10.496 4.722 -4.739 1.00 96.81 104 ILE A C 1
ATOM 866 O O . ILE A 1 104 ? 10.131 3.628 -5.161 1.00 96.81 104 ILE A O 1
ATOM 870 N N . MET A 1 105 ? 9.686 5.578 -4.120 1.00 97.81 105 MET A N 1
ATOM 871 C CA . MET A 1 105 ? 8.261 5.331 -3.922 1.00 97.81 105 MET A CA 1
ATOM 872 C C . MET A 1 105 ? 7.482 5.568 -5.224 1.00 97.81 105 MET A C 1
ATOM 874 O O . MET A 1 105 ? 7.713 6.559 -5.926 1.00 97.81 105 MET A O 1
ATOM 878 N N . HIS A 1 106 ? 6.561 4.660 -5.541 1.00 98.25 106 HIS A N 1
ATOM 879 C CA . HIS A 1 106 ? 5.686 4.737 -6.714 1.00 98.25 106 HIS A CA 1
ATOM 880 C C . HIS A 1 106 ? 4.272 5.168 -6.353 1.00 98.25 106 HIS A C 1
ATOM 882 O O . HIS A 1 106 ? 3.677 5.958 -7.088 1.00 98.25 106 HIS A O 1
ATOM 888 N N . GLY A 1 107 ? 3.754 4.669 -5.235 1.00 98.25 107 GLY A N 1
ATOM 889 C CA . GLY A 1 107 ? 2.391 4.935 -4.822 1.00 98.25 107 GLY A CA 1
ATOM 890 C C . GLY A 1 107 ? 1.937 4.075 -3.657 1.00 98.25 107 GLY A C 1
ATOM 891 O O . GLY A 1 107 ? 2.729 3.324 -3.078 1.00 98.25 107 GLY A O 1
ATOM 892 N N . ALA A 1 108 ? 0.650 4.193 -3.360 1.00 98.50 108 ALA A N 1
ATOM 893 C CA . ALA A 1 108 ? -0.037 3.431 -2.340 1.00 98.50 108 ALA A CA 1
ATOM 894 C C . ALA A 1 108 ? -1.353 2.846 -2.857 1.00 98.50 108 ALA A C 1
ATOM 896 O O . ALA A 1 108 ? -1.992 3.436 -3.730 1.00 98.50 108 ALA A O 1
ATOM 897 N N . ILE A 1 109 ? -1.759 1.716 -2.287 1.00 98.62 109 ILE A N 1
ATOM 898 C CA . ILE A 1 109 ? -3.087 1.117 -2.453 1.00 98.62 109 ILE A CA 1
ATOM 899 C C . ILE A 1 109 ? -3.682 0.945 -1.060 1.00 98.62 109 ILE A C 1
ATOM 901 O O . ILE A 1 109 ? -2.982 0.521 -0.142 1.00 98.62 109 ILE A O 1
ATOM 905 N N . ILE A 1 110 ? -4.958 1.281 -0.916 1.00 98.56 110 ILE A N 1
ATOM 906 C CA . ILE A 1 110 ? -5.734 1.067 0.301 1.00 98.56 110 ILE A CA 1
ATOM 907 C C . ILE A 1 110 ? -6.829 0.053 -0.008 1.00 98.56 110 ILE A C 1
ATOM 909 O O . ILE A 1 110 ? -7.555 0.205 -0.996 1.00 98.56 110 ILE A O 1
ATOM 913 N N . THR A 1 111 ? -6.947 -0.956 0.846 1.00 98.62 111 THR A N 1
ATOM 914 C CA . THR A 1 111 ? -8.092 -1.871 0.882 1.00 98.62 111 THR A CA 1
ATOM 915 C C . THR A 1 111 ? -8.780 -1.796 2.235 1.00 98.62 111 THR A C 1
ATOM 917 O O . THR A 1 111 ? -8.184 -1.311 3.199 1.00 98.62 111 THR A O 1
ATOM 920 N N . ASP A 1 112 ? -10.007 -2.296 2.324 1.00 97.94 112 ASP A N 1
ATOM 921 C CA . ASP A 1 112 ? -10.588 -2.681 3.612 1.00 97.94 112 ASP A CA 1
ATOM 922 C C . ASP A 1 112 ? -9.993 -4.018 4.104 1.00 97.94 112 ASP A C 1
ATOM 924 O O . ASP A 1 112 ? -9.071 -4.579 3.488 1.00 97.94 112 ASP A O 1
ATOM 928 N N . GLU A 1 113 ? -10.482 -4.500 5.247 1.00 96.75 113 GLU A N 1
ATOM 929 C CA . GLU A 1 113 ? -10.049 -5.761 5.863 1.00 96.75 113 GLU A CA 1
ATOM 930 C C . GLU A 1 113 ? -10.406 -7.006 5.044 1.00 96.75 113 GLU A C 1
ATOM 932 O O . GLU A 1 113 ? -9.722 -8.023 5.145 1.00 96.75 113 GLU A O 1
ATOM 937 N N . GLU A 1 114 ? -11.421 -6.902 4.189 1.00 97.19 114 GLU A N 1
ATOM 938 C CA . GLU A 1 114 ? -11.889 -7.963 3.299 1.00 97.19 114 GLU A CA 1
ATOM 939 C C . GLU A 1 114 ? -11.146 -7.963 1.961 1.00 97.19 114 GLU A C 1
ATOM 941 O O . GLU A 1 114 ? -11.412 -8.819 1.121 1.00 97.19 114 GLU A O 1
ATOM 946 N N . HIS A 1 115 ? -10.190 -7.050 1.767 1.00 97.19 115 HIS A N 1
ATOM 947 C CA . HIS A 1 115 ? -9.436 -6.850 0.529 1.00 97.19 115 HIS A CA 1
ATOM 948 C C . HIS A 1 115 ? -10.250 -6.241 -0.620 1.00 97.19 115 HIS A C 1
ATOM 950 O O . HIS A 1 115 ? -9.866 -6.360 -1.785 1.00 97.19 115 HIS A O 1
ATOM 956 N N . ASN A 1 116 ? -11.338 -5.525 -0.351 1.00 97.88 116 ASN A N 1
ATOM 957 C CA . ASN A 1 116 ? -11.983 -4.719 -1.381 1.00 97.88 116 ASN A CA 1
ATOM 958 C C . ASN A 1 116 ? -11.178 -3.438 -1.618 1.00 97.88 116 ASN A C 1
ATOM 960 O O . ASN A 1 116 ? -10.626 -2.823 -0.704 1.00 97.88 116 ASN A O 1
ATOM 964 N N . TYR A 1 117 ? -11.083 -3.032 -2.881 1.00 98.12 117 TYR A N 1
ATOM 965 C CA . TYR A 1 117 ? -10.371 -1.818 -3.262 1.00 98.12 117 TYR A CA 1
ATOM 966 C C . TYR A 1 117 ? -11.063 -0.568 -2.697 1.00 98.12 117 TYR A C 1
ATOM 968 O O . TYR A 1 117 ? -12.234 -0.335 -2.983 1.00 98.12 117 TYR A O 1
ATOM 976 N N . VAL A 1 118 ? -10.315 0.269 -1.971 1.00 98.19 1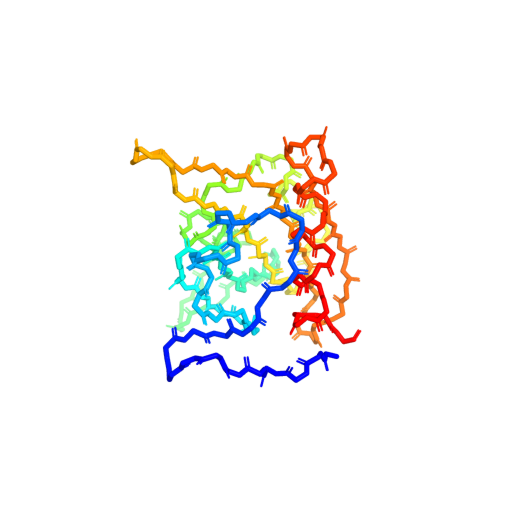18 VAL A N 1
ATOM 977 C CA . VAL A 1 118 ? -10.812 1.537 -1.413 1.00 98.19 118 VAL A CA 1
ATOM 978 C C . VAL A 1 118 ? -10.255 2.723 -2.193 1.00 98.19 118 VAL A C 1
ATOM 980 O O . VAL A 1 118 ? -11.013 3.525 -2.734 1.00 98.19 118 VAL A O 1
ATOM 983 N N . ASN A 1 119 ? -8.926 2.848 -2.272 1.00 98.31 119 ASN A N 1
ATOM 984 C CA . ASN A 1 119 ? -8.294 3.974 -2.957 1.00 98.31 119 ASN A CA 1
ATOM 985 C C . ASN A 1 119 ? -6.872 3.649 -3.444 1.00 98.31 119 ASN A C 1
ATOM 987 O O . ASN A 1 119 ? -6.249 2.675 -3.018 1.00 98.31 119 ASN A O 1
ATOM 991 N N . MET A 1 120 ? -6.344 4.491 -4.330 1.00 97.94 120 MET A N 1
ATOM 992 C CA . MET A 1 120 ? -5.005 4.394 -4.894 1.00 97.94 120 MET A CA 1
ATOM 993 C C . MET A 1 120 ? -4.384 5.780 -5.035 1.00 97.94 120 MET A C 1
ATOM 995 O O . MET A 1 120 ? -4.990 6.699 -5.579 1.00 97.94 120 MET A O 1
ATOM 999 N N . PHE A 1 121 ? -3.125 5.906 -4.626 1.00 98.31 121 PHE A N 1
ATOM 1000 C CA . PHE A 1 121 ? -2.375 7.152 -4.712 1.00 98.31 121 PHE A CA 1
ATOM 1001 C C . PHE A 1 121 ? -1.128 6.963 -5.562 1.00 98.31 121 PHE A C 1
ATOM 1003 O O . PHE A 1 121 ? -0.277 6.128 -5.259 1.00 98.31 121 PHE A O 1
ATOM 1010 N N . LEU A 1 122 ? -0.986 7.772 -6.608 1.00 97.94 122 LEU A N 1
ATOM 1011 C CA . LEU A 1 122 ? 0.177 7.748 -7.486 1.00 97.94 122 LEU A CA 1
ATOM 1012 C C . LEU A 1 122 ? 1.152 8.864 -7.099 1.00 97.94 122 LEU A C 1
ATOM 1014 O O . LEU A 1 122 ? 0.889 10.039 -7.333 1.00 97.94 122 LEU A O 1
ATOM 1018 N N . PHE A 1 123 ? 2.315 8.509 -6.554 1.00 96.81 123 PHE A N 1
ATOM 1019 C CA . PHE A 1 123 ? 3.293 9.505 -6.083 1.00 96.81 123 PHE A CA 1
ATOM 1020 C C . PHE A 1 123 ? 4.170 10.038 -7.215 1.00 96.81 123 PHE A C 1
ATOM 1022 O O . PHE A 1 123 ? 4.787 11.095 -7.113 1.00 96.81 123 PHE A O 1
ATOM 1029 N N . ARG A 1 124 ? 4.256 9.277 -8.307 1.00 92.56 124 ARG A N 1
ATOM 1030 C CA . ARG A 1 124 ? 5.001 9.635 -9.510 1.00 92.56 124 ARG A CA 1
ATOM 1031 C C . ARG A 1 124 ? 4.084 9.499 -10.708 1.00 92.56 124 ARG A C 1
ATOM 1033 O O . ARG A 1 124 ? 3.808 8.374 -11.123 1.00 92.56 124 ARG A O 1
ATOM 1040 N N . GLN A 1 125 ? 3.683 10.629 -11.282 1.00 92.19 125 GLN A N 1
ATOM 1041 C CA . GLN A 1 125 ? 2.783 10.713 -12.435 1.00 92.19 125 GLN A CA 1
ATOM 1042 C C . GLN A 1 125 ? 3.455 10.210 -13.724 1.00 92.19 125 GLN A C 1
ATOM 1044 O O . GLN A 1 125 ? 3.841 10.971 -14.603 1.00 92.19 125 GLN A O 1
ATOM 1049 N N . ASN A 1 126 ? 3.663 8.898 -13.825 1.00 95.12 126 ASN A N 1
ATOM 1050 C CA . ASN A 1 126 ? 4.161 8.256 -15.032 1.00 95.12 126 ASN A CA 1
ATOM 1051 C C . ASN A 1 126 ? 3.530 6.873 -15.221 1.00 95.12 126 ASN A C 1
ATOM 1053 O O . ASN A 1 126 ? 3.145 6.196 -14.265 1.00 95.12 126 ASN A O 1
ATOM 1057 N N . ARG A 1 127 ? 3.490 6.430 -16.481 1.00 97.31 127 ARG A N 1
ATOM 1058 C CA . ARG A 1 127 ? 2.857 5.166 -16.887 1.00 97.31 127 ARG A CA 1
ATOM 1059 C C . ARG A 1 127 ? 3.484 3.932 -16.235 1.00 97.31 127 ARG A C 1
ATOM 1061 O O . ARG A 1 127 ? 2.789 2.950 -16.008 1.00 97.31 127 ARG A O 1
ATOM 1068 N N . LYS A 1 128 ? 4.784 3.968 -15.916 1.00 97.81 128 LYS A N 1
ATOM 1069 C CA . LYS A 1 128 ? 5.471 2.829 -15.292 1.00 97.81 128 LYS A CA 1
ATOM 1070 C C . LYS A 1 128 ? 5.023 2.642 -13.845 1.00 97.81 128 LYS A C 1
ATOM 1072 O O . LYS A 1 128 ? 4.690 1.525 -13.469 1.00 97.81 128 LYS A O 1
ATOM 1077 N N . SER A 1 129 ? 4.960 3.723 -13.067 1.00 97.88 129 SER A N 1
ATOM 1078 C CA . SER A 1 129 ? 4.418 3.699 -11.707 1.00 97.88 129 SER A CA 1
ATOM 1079 C C . SER A 1 129 ? 2.962 3.246 -11.708 1.00 97.88 129 SER A C 1
ATOM 1081 O O . SER A 1 129 ? 2.630 2.329 -10.973 1.00 97.88 129 SER A O 1
ATOM 1083 N N . LEU A 1 130 ? 2.123 3.803 -12.589 1.00 98.38 130 LEU A N 1
ATOM 1084 C CA . LEU A 1 130 ? 0.727 3.375 -12.696 1.00 98.38 130 LEU A CA 1
ATOM 1085 C C . LEU A 1 130 ? 0.616 1.872 -12.995 1.00 98.38 130 LEU A C 1
ATOM 1087 O O . LEU A 1 130 ? -0.104 1.166 -12.303 1.00 98.38 130 LEU A O 1
ATOM 1091 N N . SER A 1 131 ? 1.404 1.355 -13.945 1.00 98.62 131 SER A N 1
ATOM 1092 C CA . SER A 1 131 ? 1.392 -0.079 -14.269 1.00 98.62 131 SER A CA 1
ATOM 1093 C C . SER A 1 131 ? 1.819 -0.985 -13.110 1.00 98.62 131 SER A C 1
ATOM 1095 O O . SER A 1 131 ? 1.405 -2.137 -13.067 1.00 98.62 131 SER A O 1
ATOM 1097 N N . ILE A 1 132 ? 2.646 -0.489 -12.178 1.00 98.50 132 ILE A N 1
ATOM 1098 C CA . ILE A 1 132 ? 2.987 -1.231 -10.960 1.00 98.50 132 ILE A CA 1
ATOM 1099 C C . ILE A 1 132 ? 1.749 -1.346 -10.074 1.00 98.50 132 ILE A C 1
ATOM 1101 O O . ILE A 1 132 ? 1.416 -2.447 -9.651 1.00 98.50 132 ILE A O 1
ATOM 1105 N N . LEU A 1 133 ? 1.086 -0.222 -9.789 1.00 98.50 133 LEU A N 1
ATOM 1106 C CA . LEU A 1 133 ? -0.062 -0.192 -8.884 1.00 98.50 133 LEU A CA 1
ATOM 1107 C C . LEU A 1 133 ? -1.215 -1.042 -9.444 1.00 98.50 133 LEU A C 1
ATOM 1109 O O . LEU A 1 133 ? -1.763 -1.867 -8.721 1.00 98.50 133 LEU A O 1
ATOM 1113 N N . GLU A 1 134 ? -1.510 -0.918 -10.739 1.00 98.25 134 GLU A N 1
ATOM 1114 C CA . GLU A 1 134 ? -2.546 -1.720 -11.405 1.00 98.25 134 GLU A CA 1
ATOM 1115 C C . GLU A 1 134 ? -2.239 -3.224 -11.383 1.00 98.25 134 GLU A C 1
ATOM 1117 O O . GLU A 1 134 ? -3.140 -4.042 -11.203 1.00 98.25 134 GLU A O 1
ATOM 1122 N N . GLU A 1 135 ? -0.972 -3.622 -11.539 1.00 98.38 135 GLU A N 1
ATOM 1123 C CA . GLU A 1 135 ? -0.601 -5.037 -11.456 1.00 98.38 135 GLU A CA 1
ATOM 1124 C C . GLU A 1 135 ? -0.638 -5.546 -10.007 1.00 98.38 135 GLU A C 1
ATOM 1126 O O . GLU A 1 135 ? -1.147 -6.638 -9.778 1.00 98.38 135 GLU A O 1
ATOM 1131 N N . VAL A 1 136 ? -0.187 -4.760 -9.018 1.00 98.19 136 VAL A N 1
ATOM 1132 C CA . VAL A 1 136 ? -0.301 -5.114 -7.588 1.00 98.19 136 VAL A CA 1
ATOM 1133 C C . VAL A 1 136 ? -1.758 -5.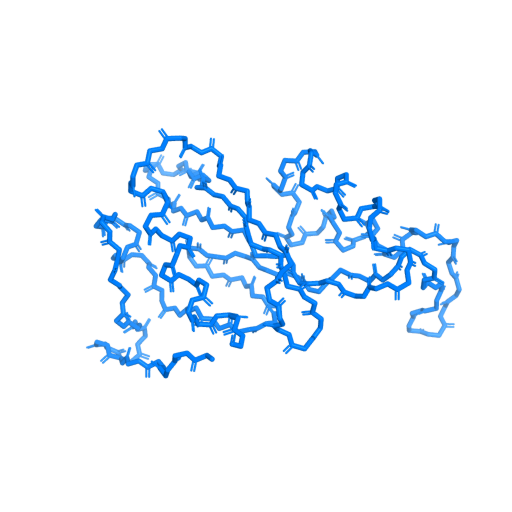271 -7.170 1.00 98.19 136 VAL A C 1
ATOM 1135 O O . VAL A 1 136 ? -2.082 -6.243 -6.491 1.00 98.19 136 VAL A O 1
ATOM 1138 N N . LYS A 1 137 ? -2.637 -4.356 -7.597 1.00 97.94 137 LYS A N 1
ATOM 1139 C CA . LYS A 1 137 ? -4.069 -4.370 -7.276 1.00 97.94 137 LYS A CA 1
ATOM 1140 C C . LYS A 1 137 ? -4.709 -5.727 -7.572 1.00 97.94 137 LYS A C 1
ATOM 1142 O O . LYS A 1 137 ? -5.497 -6.214 -6.774 1.00 97.94 137 LYS A O 1
ATOM 1147 N N . LYS A 1 138 ? -4.306 -6.394 -8.658 1.00 97.69 138 LYS A N 1
ATOM 1148 C CA . LYS A 1 138 ? -4.812 -7.731 -9.013 1.00 97.69 138 LYS A CA 1
ATOM 1149 C C . LYS A 1 138 ? -4.499 -8.794 -7.959 1.00 97.69 138 LYS A C 1
ATOM 1151 O O . LYS A 1 138 ? -5.245 -9.761 -7.865 1.00 97.69 138 LYS A O 1
ATOM 1156 N N . TYR A 1 139 ? -3.408 -8.659 -7.205 1.00 97.50 139 TYR A N 1
ATOM 1157 C CA . TYR A 1 139 ? -2.996 -9.628 -6.180 1.00 97.50 139 TYR A CA 1
ATOM 1158 C C . TYR A 1 139 ? -3.534 -9.305 -4.789 1.00 97.50 139 TYR A C 1
ATOM 1160 O O . TYR A 1 139 ? -3.670 -10.221 -3.990 1.00 97.50 139 TYR A O 1
ATOM 1168 N N . VAL A 1 140 ? -3.809 -8.031 -4.498 1.00 97.50 140 VAL A N 1
ATOM 1169 C CA . VAL A 1 140 ? -4.182 -7.582 -3.145 1.00 97.50 140 VAL A CA 1
ATOM 1170 C C . VAL A 1 140 ? -5.642 -7.174 -3.010 1.00 97.50 140 VAL A C 1
ATOM 1172 O O . VAL A 1 140 ? -6.084 -6.940 -1.892 1.00 97.50 140 VAL A O 1
ATOM 1175 N N . CYS A 1 141 ? -6.369 -7.056 -4.125 1.00 96.88 141 CYS A N 1
ATOM 1176 C CA . CYS A 1 141 ? -7.789 -6.734 -4.130 1.00 96.88 141 CYS A CA 1
ATOM 1177 C C . CYS A 1 141 ? -8.630 -7.896 -4.672 1.00 96.88 141 CYS A C 1
ATOM 1179 O O . CYS A 1 141 ? -8.200 -8.608 -5.594 1.00 96.88 141 CYS A O 1
ATOM 1181 N N . ASN A 1 142 ? -9.831 -8.064 -4.114 1.00 92.94 142 ASN A N 1
ATOM 1182 C CA . ASN A 1 142 ? -10.831 -9.017 -4.599 1.00 92.94 142 ASN A CA 1
ATOM 1183 C C . ASN A 1 142 ? -11.228 -8.751 -6.047 1.00 92.94 142 ASN A C 1
ATOM 1185 O O . ASN A 1 142 ? -11.518 -7.583 -6.392 1.00 92.94 142 ASN A O 1
#

Sequence (142 aa):
MKKVEWVTPNRMKFESLHKSFNKQTKCISVGNQIASTVVSSYIRPYSETECNGQKFPEGYLQECDLNWIVKDAPGYVKDYIRENGKNKTFILYLLFHWYKNKKIMHGAIITDEEHNYVNMFLFRQNRKSLSILEEVKKYVCN

Secondary structure (DSSP, 8-state):
-PPPPEEETTEE----S-HHHHHH-----SSSEE-SSEEEEEE--TT--EETTEE--TTHHHHHHHHTTTTTS-HHHHHHHHHH-SS--EEEEEEEEEETTEEEEEEEEEEETT--EEEEEESS-SHHHHHHHHHHHHHH--

Foldseek 3Di:
DDDWDAPDPQATQFDFPAVQQNVQHRDQAEEADDGQWKGKHKAAAQQDQDDPRDGHHRNPRNVVRCCPRVVVDDPVVSVVCNVPRNHFIKMKMWGWHDDPNDTGTQWIWIATPVQAGDDIGGPDPDRRSVRNVVRSSVRRHD

Radius of gyration: 15.41 Å; chains: 1; bounding box: 36×34×45 Å